Protein AF-A0A963RJH4-F1 (afdb_monomer)

Sequence (54 aa):
QVHDELVFELPEGDVAAASPVIEQVMAEAARPAVTLDVPLGVEIGTGDSWDAAH

Foldseek 3Di:
DPDLDDDDDDDPVCCVVVVVVVQVCVQCVCPPVDDDPDTDGDDFADDPDPVRRD

pLDDT: mean 93.5, std 7.0, range [57.5, 98.06]

Structure (mmCIF, N/CA/C/O backbone):
data_AF-A0A963RJH4-F1
#
_entry.id   AF-A0A963RJH4-F1
#
loop_
_atom_site.group_PDB
_atom_site.id
_atom_site.type_symbol
_atom_site.label_atom_id
_atom_site.label_alt_id
_atom_site.label_comp_id
_atom_site.label_asym_id
_atom_site.label_entity_id
_atom_site.label_seq_id
_atom_site.pdbx_PDB_ins_code
_atom_site.Cartn_x
_atom_site.Cartn_y
_atom_site.Cartn_z
_atom_site.occupancy
_atom_site.B_iso_or_equiv
_atom_site.auth_seq_id
_atom_site.auth_comp_id
_atom_site.auth_asym_id
_atom_site.auth_atom_id
_atom_site.pdbx_PDB_model_num
ATOM 1 N N . GLN A 1 1 ? 12.974 1.110 11.514 1.00 57.50 1 GLN A N 1
ATOM 2 C CA . GLN A 1 1 ? 13.266 0.172 10.417 1.00 57.50 1 GLN A CA 1
ATOM 3 C C . GLN A 1 1 ? 14.017 -0.990 11.024 1.00 57.50 1 GLN A C 1
A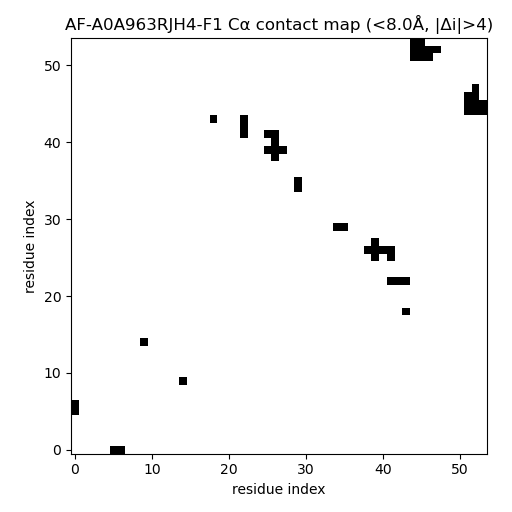TOM 5 O O . GLN A 1 1 ? 15.033 -0.767 11.679 1.00 57.50 1 GLN A O 1
ATOM 10 N N . VAL A 1 2 ? 13.458 -2.185 10.900 1.00 68.06 2 VAL A N 1
ATOM 11 C CA . VAL A 1 2 ? 14.112 -3.428 11.298 1.00 68.06 2 VAL A CA 1
ATOM 12 C C . VAL A 1 2 ? 14.101 -4.297 10.049 1.00 68.06 2 VAL A C 1
ATOM 14 O O . VAL A 1 2 ? 13.031 -4.658 9.591 1.00 68.06 2 VAL A O 1
ATOM 17 N N . HIS A 1 3 ? 15.276 -4.572 9.480 1.00 85.69 3 HIS A N 1
ATOM 18 C CA . HIS A 1 3 ? 15.470 -5.435 8.304 1.00 85.69 3 HIS A CA 1
ATOM 19 C C . HIS A 1 3 ? 14.657 -5.050 7.055 1.00 85.69 3 HIS A C 1
ATOM 21 O O . HIS A 1 3 ? 15.169 -4.312 6.218 1.00 85.69 3 HIS A O 1
ATOM 27 N N . ASP A 1 4 ? 13.441 -5.552 6.911 1.00 88.75 4 ASP A N 1
ATOM 28 C CA . ASP A 1 4 ? 12.520 -5.403 5.784 1.00 88.75 4 ASP A CA 1
ATOM 29 C C . ASP A 1 4 ? 11.215 -4.677 6.166 1.00 88.75 4 ASP A C 1
ATOM 31 O O . ASP A 1 4 ? 10.378 -4.427 5.304 1.00 88.75 4 ASP A O 1
ATOM 35 N N . GLU A 1 5 ? 11.080 -4.237 7.423 1.00 91.75 5 GLU A N 1
ATOM 36 C CA . GLU A 1 5 ? 9.862 -3.613 7.950 1.00 91.75 5 GLU A CA 1
ATOM 37 C C . GLU A 1 5 ? 9.997 -2.092 8.175 1.00 91.75 5 GLU A C 1
ATOM 39 O O . GLU A 1 5 ? 10.987 -1.582 8.736 1.00 91.75 5 GLU A O 1
ATOM 44 N N . LEU A 1 6 ? 8.948 -1.359 7.782 1.00 93.44 6 LEU A N 1
ATOM 45 C CA . LEU A 1 6 ? 8.719 0.046 8.122 1.00 93.44 6 LEU A CA 1
ATOM 46 C C . LEU A 1 6 ? 7.502 0.165 9.050 1.00 93.44 6 LEU A C 1
ATOM 48 O O . LEU A 1 6 ? 6.418 -0.285 8.705 1.00 93.44 6 LEU A O 1
ATOM 52 N N . VAL A 1 7 ? 7.684 0.827 10.196 1.00 93.19 7 VAL A N 1
ATOM 53 C CA . VAL A 1 7 ? 6.622 1.082 11.183 1.00 93.19 7 VAL A CA 1
ATOM 54 C C . VAL A 1 7 ? 6.217 2.549 11.113 1.00 93.19 7 VAL A C 1
ATOM 56 O O . VAL A 1 7 ? 7.082 3.431 11.105 1.00 93.19 7 VAL A O 1
ATOM 59 N N . PHE A 1 8 ? 4.910 2.801 11.089 1.00 94.12 8 PHE A N 1
ATOM 60 C CA . PHE A 1 8 ? 4.315 4.134 11.051 1.00 94.12 8 PHE A CA 1
ATOM 61 C C . PHE A 1 8 ? 3.348 4.309 12.223 1.00 94.12 8 PHE A C 1
ATOM 63 O O . PHE A 1 8 ? 2.611 3.388 12.563 1.00 94.12 8 PHE A O 1
ATOM 70 N N . GLU A 1 9 ? 3.318 5.507 12.804 1.00 95.31 9 GLU A N 1
ATOM 71 C CA . GLU A 1 9 ? 2.291 5.922 13.763 1.00 95.31 9 GLU A CA 1
ATOM 72 C C . GLU A 1 9 ? 1.407 6.981 13.103 1.00 95.31 9 GLU A C 1
ATOM 74 O O . GLU A 1 9 ? 1.907 7.965 12.551 1.00 95.31 9 GLU A O 1
ATOM 79 N N . LEU A 1 10 ? 0.094 6.773 13.138 1.00 95.75 10 LEU A N 1
ATOM 80 C CA . LEU A 1 10 ? -0.894 7.647 12.513 1.00 95.75 10 LEU A CA 1
ATOM 81 C C . LEU A 1 10 ? -2.251 7.536 13.226 1.00 95.75 10 LEU A C 1
ATOM 83 O O . LEU A 1 10 ? -2.500 6.538 13.904 1.00 95.75 10 LEU A O 1
ATOM 87 N N . PRO A 1 11 ? -3.142 8.535 13.088 1.00 96.94 11 PRO A N 1
ATOM 88 C CA . PRO A 1 11 ? -4.511 8.432 13.583 1.00 96.94 11 PRO A CA 1
ATOM 89 C C . PRO A 1 11 ? -5.258 7.248 12.958 1.00 96.94 11 PRO A C 1
ATOM 91 O O . PRO A 1 11 ? -5.161 7.014 11.756 1.00 96.94 11 PRO A O 1
ATOM 94 N N . GLU A 1 12 ? -6.082 6.557 13.751 1.00 95.06 12 GLU A N 1
ATOM 95 C CA . GLU A 1 12 ? -6.862 5.391 13.298 1.00 95.06 12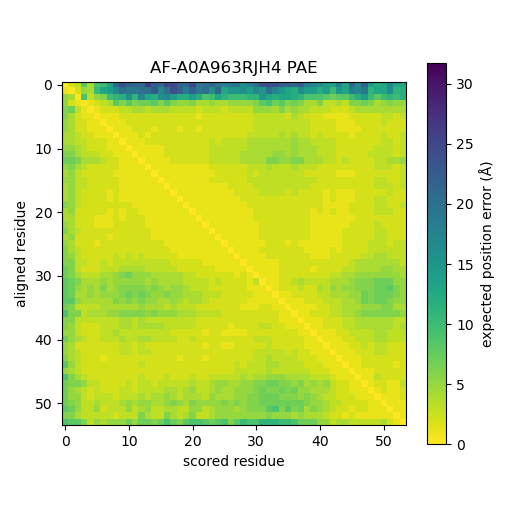 GLU A CA 1
ATOM 96 C C . GLU A 1 12 ? -7.732 5.707 12.067 1.00 95.06 12 GLU A C 1
ATOM 98 O O . GLU A 1 12 ? -7.815 4.918 11.127 1.00 95.06 12 GLU A O 1
ATOM 103 N N . GLY A 1 13 ? -8.320 6.908 12.025 1.00 97.44 13 GLY A N 1
ATOM 104 C CA . GLY A 1 13 ? -9.143 7.360 10.899 1.00 97.44 13 GLY A CA 1
ATOM 105 C C . GLY A 1 13 ? -8.387 7.517 9.574 1.00 97.44 13 GLY A C 1
ATOM 106 O O . GLY A 1 13 ? -9.015 7.477 8.517 1.00 97.44 13 GLY A O 1
ATOM 107 N N . ASP A 1 14 ? -7.060 7.649 9.617 1.00 97.75 14 ASP A N 1
ATOM 108 C CA . ASP A 1 14 ? -6.221 7.834 8.431 1.00 97.75 14 ASP A CA 1
ATOM 109 C C . ASP A 1 14 ? -5.684 6.507 7.879 1.00 97.75 14 ASP A C 1
ATOM 111 O O . ASP A 1 14 ? -5.216 6.469 6.741 1.00 97.75 14 ASP A O 1
ATOM 115 N N . VAL A 1 15 ? -5.790 5.404 8.634 1.00 96.62 15 VAL A N 1
ATOM 116 C CA . VAL A 1 15 ? -5.242 4.087 8.263 1.00 96.62 15 VAL A CA 1
ATOM 117 C C . VAL A 1 15 ? -5.738 3.650 6.888 1.00 96.62 15 VAL A C 1
ATOM 119 O O . VAL A 1 15 ? -4.936 3.395 5.994 1.00 96.62 15 VAL A O 1
ATOM 122 N N . ALA A 1 16 ? -7.055 3.668 6.668 1.00 97.12 16 ALA A N 1
ATOM 123 C CA . ALA A 1 16 ? -7.648 3.231 5.405 1.00 97.12 16 ALA A CA 1
ATOM 124 C C . ALA A 1 16 ? -7.185 4.058 4.188 1.00 97.12 16 ALA A C 1
ATOM 126 O O . ALA A 1 16 ? -7.145 3.542 3.072 1.00 97.12 16 ALA A O 1
ATOM 127 N N . ALA A 1 17 ? -6.840 5.333 4.391 1.00 97.88 17 ALA A N 1
ATOM 128 C CA . ALA A 1 17 ? -6.347 6.206 3.330 1.00 97.88 17 ALA A CA 1
ATOM 129 C C . ALA A 1 17 ? -4.830 6.071 3.122 1.00 97.88 17 ALA A C 1
ATOM 131 O O . ALA A 1 17 ? -4.355 6.165 1.991 1.00 97.88 17 ALA A O 1
ATOM 132 N N . ALA A 1 18 ? -4.073 5.845 4.197 1.00 97.56 18 ALA A N 1
ATOM 133 C CA . ALA A 1 18 ? -2.620 5.744 4.165 1.00 97.56 18 ALA A CA 1
ATOM 134 C C . ALA A 1 18 ? -2.135 4.393 3.623 1.00 97.56 18 ALA A C 1
ATOM 136 O O . ALA A 1 18 ? -1.199 4.372 2.824 1.00 97.56 18 ALA A O 1
ATOM 137 N N . SER A 1 19 ? -2.780 3.283 4.002 1.00 97.06 19 SER A N 1
ATOM 138 C CA . SER A 1 19 ? -2.382 1.924 3.606 1.00 97.06 19 SER A CA 1
ATOM 139 C C . SER A 1 19 ? -2.132 1.754 2.099 1.00 97.06 19 SER A C 1
ATOM 141 O O . SER A 1 19 ? -1.022 1.350 1.753 1.00 97.06 19 SER A O 1
ATOM 143 N N . PRO A 1 20 ? -3.059 2.112 1.181 1.00 97.75 20 PRO A N 1
ATOM 144 C CA . PRO A 1 20 ? -2.823 1.919 -0.254 1.00 97.75 20 PRO A CA 1
ATOM 145 C C . PRO A 1 20 ? -1.692 2.800 -0.804 1.00 97.75 20 PRO A C 1
ATOM 147 O O . PRO A 1 20 ? -1.005 2.415 -1.747 1.00 97.75 20 PRO A O 1
ATOM 150 N N . VAL A 1 21 ? -1.472 3.983 -0.217 1.00 98.06 21 VAL A N 1
ATOM 151 C CA . VAL A 1 21 ? -0.382 4.879 -0.629 1.00 98.06 21 VAL A CA 1
ATOM 152 C C . VAL A 1 21 ? 0.964 4.298 -0.211 1.00 98.06 21 VAL A C 1
ATOM 154 O O . VAL A 1 21 ? 1.894 4.276 -1.015 1.00 98.06 21 VAL A O 1
ATOM 157 N N . ILE A 1 22 ? 1.068 3.818 1.029 1.00 97.56 22 ILE A N 1
ATOM 158 C CA . ILE A 1 22 ? 2.288 3.201 1.560 1.00 97.56 22 ILE A CA 1
ATOM 159 C C . ILE A 1 22 ? 2.636 1.957 0.742 1.00 97.56 22 ILE A C 1
ATOM 161 O O . ILE A 1 22 ? 3.769 1.839 0.277 1.00 97.56 22 ILE A O 1
ATOM 165 N N . GLU A 1 23 ? 1.656 1.083 0.505 1.00 97.44 23 GLU A N 1
ATOM 166 C CA . GLU A 1 23 ? 1.827 -0.133 -0.290 1.00 97.44 23 GLU A CA 1
ATOM 167 C C . GLU A 1 23 ? 2.358 0.186 -1.693 1.00 97.44 23 GLU A C 1
ATOM 169 O O . GLU A 1 23 ? 3.394 -0.346 -2.097 1.00 97.44 23 GLU A O 1
ATOM 174 N N . GLN A 1 24 ? 1.711 1.114 -2.409 1.00 97.25 24 GLN A N 1
ATOM 175 C CA . GLN A 1 24 ? 2.131 1.490 -3.757 1.00 97.25 24 GLN A CA 1
ATOM 176 C C . GLN A 1 24 ? 3.550 2.071 -3.768 1.00 97.25 24 GLN A C 1
ATOM 178 O O . GLN A 1 24 ? 4.388 1.654 -4.569 1.00 97.25 24 GLN A O 1
ATOM 183 N N . VAL A 1 25 ? 3.837 3.025 -2.879 1.00 97.25 25 VAL A N 1
ATOM 184 C CA . VAL A 1 25 ? 5.151 3.679 -2.822 1.00 97.25 25 VAL A CA 1
ATOM 185 C C . VAL A 1 25 ? 6.252 2.659 -2.536 1.00 97.25 25 VAL A C 1
ATOM 187 O O . VAL A 1 25 ? 7.310 2.717 -3.161 1.00 97.25 25 VAL A O 1
ATOM 190 N N . MET A 1 26 ? 6.011 1.709 -1.631 1.00 96.81 26 MET A N 1
ATOM 191 C CA . MET A 1 26 ? 6.982 0.668 -1.300 1.00 96.81 26 MET A CA 1
ATOM 192 C C . MET A 1 26 ? 7.160 -0.339 -2.444 1.00 96.81 26 MET A C 1
ATOM 194 O O . MET A 1 26 ? 8.296 -0.672 -2.783 1.00 96.81 26 MET A O 1
ATOM 198 N N . ALA A 1 27 ? 6.074 -0.759 -3.097 1.00 96.94 27 ALA A N 1
ATOM 199 C CA . ALA A 1 27 ? 6.127 -1.678 -4.233 1.00 96.94 27 ALA A CA 1
ATOM 200 C C . ALA A 1 27 ? 6.8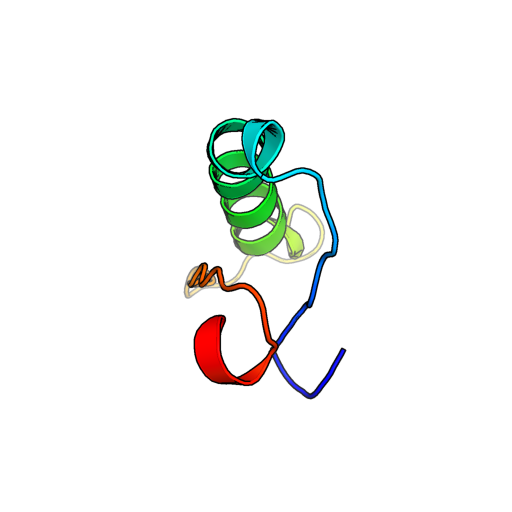75 -1.078 -5.441 1.00 96.94 27 ALA A C 1
ATOM 202 O O . ALA A 1 27 ? 7.532 -1.791 -6.206 1.00 96.94 27 ALA A O 1
ATOM 203 N N . GLU A 1 28 ? 6.815 0.247 -5.603 1.00 96.94 28 GLU A N 1
ATOM 204 C CA . GLU A 1 28 ? 7.436 0.982 -6.708 1.00 96.94 28 GLU A CA 1
ATOM 205 C C . GLU A 1 28 ? 8.800 1.600 -6.356 1.00 96.94 28 GLU A C 1
ATOM 207 O O . GLU A 1 28 ? 9.446 2.168 -7.236 1.00 96.94 28 GLU A O 1
ATOM 212 N N . ALA A 1 29 ? 9.284 1.449 -5.118 1.00 96.12 29 ALA A N 1
ATOM 213 C CA . ALA A 1 29 ? 10.422 2.197 -4.570 1.00 96.12 29 ALA A CA 1
ATOM 214 C C . ALA A 1 29 ? 11.731 2.086 -5.376 1.00 96.12 29 ALA A C 1
ATOM 216 O O . ALA A 1 29 ? 12.552 3.003 -5.364 1.00 96.12 29 ALA A O 1
ATOM 217 N N . ALA A 1 30 ? 11.942 0.977 -6.092 1.00 95.94 30 ALA A N 1
ATOM 218 C CA . ALA A 1 30 ? 13.123 0.794 -6.937 1.00 95.94 30 ALA A CA 1
ATOM 219 C C . ALA A 1 30 ? 13.084 1.636 -8.231 1.00 95.94 30 ALA A C 1
ATOM 221 O O . ALA A 1 30 ? 14.125 1.885 -8.846 1.00 95.94 30 ALA A O 1
ATOM 222 N N . ARG A 1 31 ? 11.904 2.086 -8.671 1.00 95.19 31 ARG A N 1
ATOM 223 C CA . ARG A 1 31 ? 11.707 2.740 -9.969 1.00 95.19 31 ARG A CA 1
ATOM 224 C C . ARG A 1 31 ? 11.886 4.262 -9.890 1.00 95.19 31 ARG A C 1
ATOM 226 O O . ARG A 1 31 ? 11.570 4.874 -8.876 1.00 95.19 31 ARG A O 1
ATOM 233 N N . PRO A 1 32 ? 12.359 4.904 -10.977 1.00 94.31 32 PRO A N 1
ATOM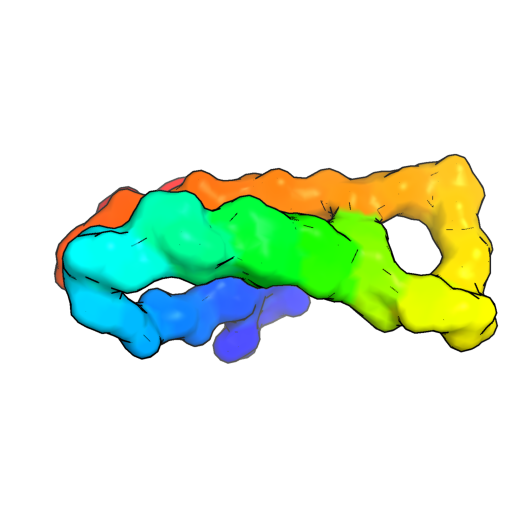 234 C CA . PRO A 1 32 ? 12.831 4.311 -12.236 1.00 94.31 32 PRO A CA 1
ATOM 235 C C . PRO A 1 32 ? 14.309 3.885 -12.192 1.00 94.31 32 PRO A C 1
ATOM 237 O O . PRO A 1 32 ? 14.834 3.430 -13.204 1.00 94.31 32 PRO A O 1
ATOM 240 N N . ALA A 1 33 ? 14.989 4.069 -11.055 1.00 97.12 33 ALA A N 1
ATOM 241 C CA . ALA A 1 33 ? 16.432 3.874 -10.934 1.00 97.12 33 ALA A CA 1
ATOM 242 C C . ALA A 1 33 ? 16.869 2.436 -11.260 1.00 97.12 33 ALA A C 1
ATOM 244 O O . ALA A 1 33 ? 17.896 2.235 -11.905 1.00 97.12 33 ALA A O 1
ATOM 245 N N . VAL A 1 34 ? 16.079 1.447 -10.839 1.00 96.19 34 VAL A N 1
ATOM 246 C CA . VAL A 1 34 ? 16.303 0.023 -11.081 1.00 96.19 34 VAL A CA 1
ATOM 247 C C . VAL A 1 34 ? 14.977 -0.640 -11.451 1.00 96.19 34 VAL A C 1
ATOM 249 O O . VAL A 1 34 ? 13.956 -0.454 -10.791 1.00 96.19 34 VAL A O 1
ATOM 252 N N . THR A 1 35 ? 14.991 -1.445 -12.515 1.00 95.62 35 THR A N 1
ATOM 253 C CA . THR A 1 35 ? 13.877 -2.343 -12.844 1.00 95.62 35 THR A CA 1
ATOM 254 C C . THR A 1 35 ? 14.206 -3.728 -12.309 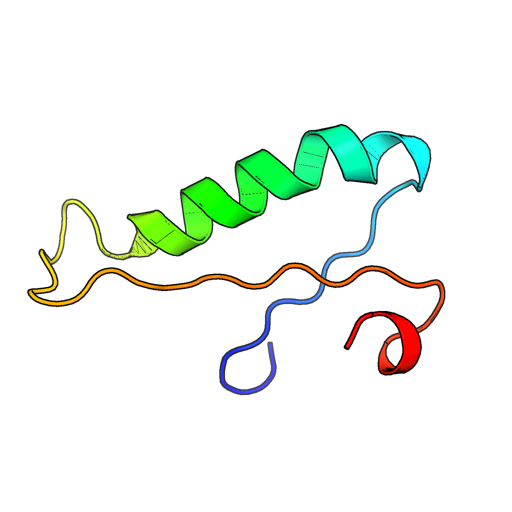1.00 95.62 35 THR A C 1
ATOM 256 O O . THR A 1 35 ? 15.226 -4.298 -12.683 1.00 95.62 35 THR A O 1
ATOM 259 N N . LEU A 1 36 ? 13.364 -4.244 -11.415 1.00 96.06 36 LEU A N 1
ATOM 260 C CA . LEU A 1 36 ? 13.490 -5.597 -10.883 1.00 96.06 36 LEU A CA 1
ATOM 261 C C . LEU A 1 36 ? 12.754 -6.577 -11.799 1.00 96.06 36 LEU A C 1
ATOM 263 O O . LEU A 1 36 ? 11.622 -6.302 -12.203 1.00 96.06 36 LEU A O 1
ATOM 267 N N . ASP A 1 37 ? 13.372 -7.724 -12.084 1.00 96.81 37 ASP A N 1
ATOM 268 C CA . ASP A 1 37 ? 12.729 -8.809 -12.842 1.00 96.81 37 ASP A CA 1
ATOM 269 C C . ASP A 1 37 ? 11.550 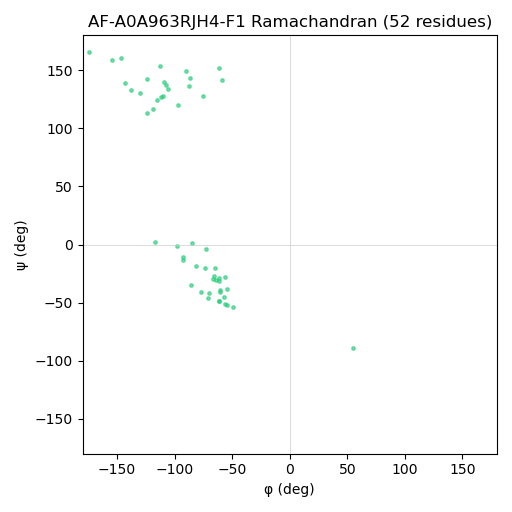-9.424 -12.068 1.00 96.81 37 ASP A C 1
ATOM 271 O O . ASP A 1 37 ? 10.595 -9.924 -12.662 1.00 96.81 37 ASP A O 1
ATOM 275 N N . VAL A 1 38 ? 11.605 -9.355 -10.734 1.00 96.12 38 VAL A N 1
ATOM 276 C CA . VAL A 1 38 ? 10.537 -9.770 -9.820 1.00 96.12 38 VAL A CA 1
ATOM 277 C C . VAL A 1 38 ? 10.026 -8.533 -9.068 1.00 96.12 38 VAL A C 1
ATOM 279 O O . VAL A 1 38 ? 10.837 -7.839 -8.452 1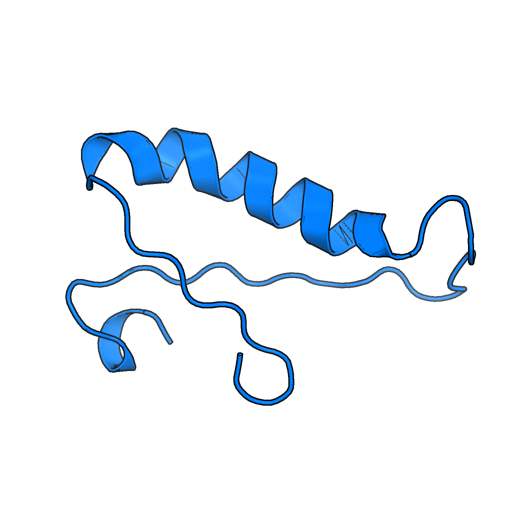.00 96.12 38 VAL A O 1
ATOM 282 N N . PRO A 1 39 ? 8.715 -8.223 -9.110 1.00 93.81 39 PRO A N 1
ATOM 283 C CA . PRO A 1 39 ? 8.142 -7.105 -8.360 1.00 93.81 39 PRO A CA 1
ATOM 284 C C . PRO A 1 39 ? 8.306 -7.262 -6.844 1.00 93.81 39 PRO A C 1
ATOM 286 O O . PRO A 1 39 ? 8.323 -8.382 -6.334 1.00 93.81 39 PRO A O 1
ATOM 289 N N . LEU A 1 40 ? 8.375 -6.141 -6.122 1.00 95.31 40 LEU A N 1
ATOM 290 C CA . LEU A 1 40 ? 8.335 -6.151 -4.661 1.00 95.31 40 LEU A CA 1
ATOM 291 C C . LEU A 1 40 ? 6.900 -6.414 -4.191 1.00 95.31 40 LEU A C 1
ATOM 293 O O . LEU A 1 40 ? 5.974 -5.729 -4.624 1.00 95.31 40 LEU A O 1
ATOM 297 N N . GLY A 1 41 ? 6.732 -7.400 -3.312 1.00 94.31 41 GLY A N 1
ATOM 298 C CA . GLY A 1 41 ? 5.509 -7.574 -2.533 1.00 94.31 41 GLY A CA 1
ATOM 299 C C . GLY A 1 41 ? 5.579 -6.734 -1.262 1.00 94.31 41 GLY A C 1
ATOM 300 O O . GLY A 1 41 ? 6.655 -6.602 -0.678 1.00 94.31 41 GLY A O 1
ATOM 301 N N . VAL A 1 42 ? 4.450 -6.162 -0.853 1.00 96.62 42 VAL A N 1
ATOM 302 C CA . VAL A 1 42 ? 4.329 -5.382 0.382 1.00 96.62 42 VAL A CA 1
ATOM 303 C C . VAL A 1 42 ? 3.128 -5.909 1.148 1.00 96.62 42 VAL A C 1
ATOM 305 O O . VAL A 1 42 ? 2.048 -6.057 0.582 1.00 96.62 42 VAL A O 1
ATOM 308 N N . GLU A 1 43 ? 3.327 -6.192 2.428 1.00 95.62 43 GLU A N 1
ATOM 309 C CA . GLU A 1 43 ? 2.260 -6.559 3.353 1.00 95.62 43 GLU A CA 1
ATOM 310 C C . GLU A 1 43 ? 2.052 -5.407 4.336 1.00 95.62 43 GLU A C 1
ATOM 312 O O . GLU A 1 43 ? 3.009 -4.761 4.768 1.00 95.62 43 GLU A O 1
ATOM 317 N N . ILE A 1 44 ? 0.789 -5.118 4.650 1.00 96.00 44 ILE A N 1
ATOM 318 C CA . ILE A 1 44 ? 0.405 -4.049 5.571 1.00 96.00 44 ILE A CA 1
ATOM 319 C C . ILE A 1 44 ? -0.342 -4.680 6.740 1.00 96.00 44 ILE A C 1
ATOM 321 O O . ILE A 1 44 ? -1.431 -5.225 6.559 1.00 96.00 44 ILE A O 1
ATOM 325 N N . GLY A 1 45 ? 0.232 -4.561 7.934 1.00 95.06 45 GLY A N 1
ATOM 326 C CA . GLY A 1 45 ? -0.420 -4.887 9.195 1.00 95.06 45 GLY A CA 1
ATOM 327 C C . GLY A 1 45 ? -0.654 -3.633 10.041 1.00 95.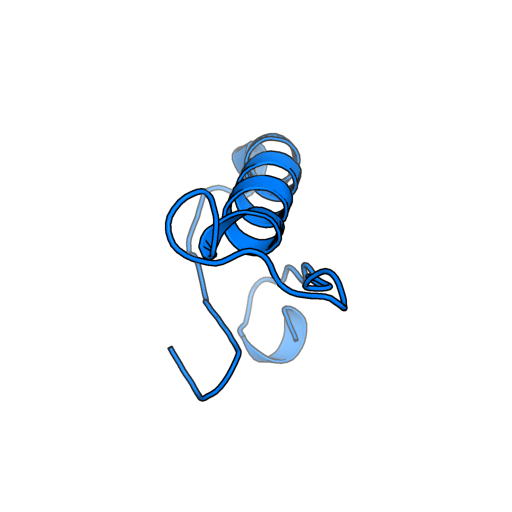06 45 GLY A C 1
ATOM 328 O O . GLY A 1 45 ? 0.006 -2.604 9.873 1.00 95.06 45 GLY A O 1
ATOM 329 N N . THR A 1 46 ? -1.667 -3.681 10.906 1.00 95.88 46 THR A N 1
ATOM 330 C CA . THR A 1 46 ? -2.101 -2.544 11.730 1.00 95.88 46 THR A CA 1
ATOM 331 C C . THR A 1 46 ? -2.537 -3.036 13.100 1.00 95.88 46 THR A C 1
ATOM 333 O O . THR A 1 46 ? -3.272 -4.017 13.183 1.00 95.88 46 THR A O 1
ATOM 336 N N . GLY A 1 47 ? -2.179 -2.319 14.159 1.00 95.00 47 GLY A N 1
ATOM 337 C 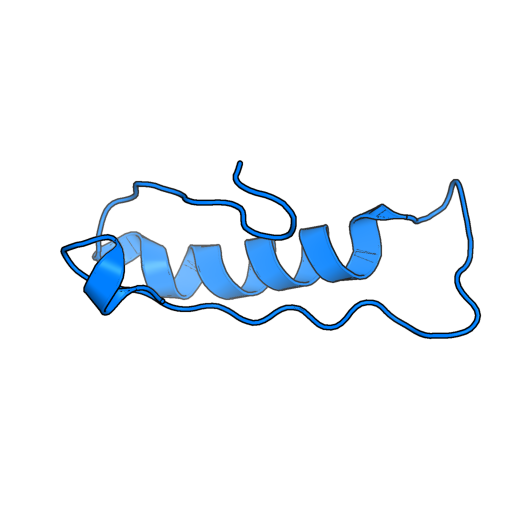CA . GLY A 1 47 ? -2.610 -2.649 15.510 1.00 95.00 47 GLY A CA 1
ATOM 338 C C . GLY A 1 47 ? -2.177 -1.599 16.525 1.00 95.00 47 GLY A C 1
ATOM 339 O O . GLY A 1 47 ? -1.301 -0.781 16.255 1.00 95.00 47 GLY A O 1
ATOM 340 N N . ASP A 1 48 ? -2.772 -1.656 17.716 1.00 93.75 48 ASP A N 1
ATOM 341 C CA . ASP A 1 48 ? -2.496 -0.724 18.825 1.00 93.75 48 ASP A CA 1
ATOM 342 C C . ASP A 1 48 ? -1.128 -0.953 19.494 1.00 93.75 48 ASP A C 1
ATOM 344 O O . ASP A 1 48 ? -0.727 -0.243 20.417 1.00 93.75 48 ASP A O 1
ATOM 348 N N . SER A 1 49 ? -0.412 -1.989 19.064 1.00 91.31 49 SER A N 1
ATOM 349 C CA . SER A 1 49 ? 0.946 -2.301 19.488 1.00 91.31 49 SER A CA 1
ATOM 350 C C . SER A 1 49 ? 1.702 -2.918 18.322 1.00 91.31 49 SER A C 1
ATOM 352 O O . SER A 1 49 ? 1.089 -3.443 17.396 1.00 91.31 49 SER A O 1
ATOM 354 N N . TRP A 1 50 ? 3.029 -2.895 18.393 1.00 85.12 50 TRP A N 1
ATOM 355 C CA . TRP A 1 50 ? 3.866 -3.458 17.337 1.00 85.12 50 TRP A CA 1
ATOM 356 C C . TRP A 1 50 ? 3.563 -4.942 17.081 1.00 85.12 50 TRP A C 1
ATOM 358 O O . TRP A 1 50 ? 3.353 -5.323 15.940 1.00 85.12 50 TRP A O 1
ATOM 368 N N . ASP A 1 51 ? 3.431 -5.749 18.136 1.00 88.94 51 ASP A N 1
ATOM 369 C CA . ASP A 1 51 ? 3.098 -7.180 18.029 1.00 88.94 51 ASP A CA 1
ATOM 370 C C . ASP A 1 51 ? 1.727 -7.427 17.377 1.00 88.94 51 ASP A C 1
ATOM 372 O O . ASP A 1 51 ? 1.542 -8.415 16.685 1.00 88.94 51 ASP A O 1
ATOM 376 N N . ALA A 1 52 ? 0.772 -6.510 17.562 1.00 88.06 52 ALA A N 1
ATOM 377 C CA . ALA A 1 52 ? -0.549 -6.603 16.939 1.00 88.06 52 ALA A CA 1
ATOM 378 C C . ALA A 1 52 ? -0.573 -6.112 15.481 1.00 88.06 52 ALA A C 1
ATOM 380 O O . ALA A 1 52 ? -1.532 -6.390 14.766 1.00 88.06 52 ALA A O 1
ATOM 381 N N . ALA A 1 53 ? 0.430 -5.332 15.073 1.00 88.69 53 ALA A N 1
ATOM 382 C CA . ALA A 1 53 ? 0.578 -4.820 13.716 1.00 88.69 53 ALA A CA 1
ATOM 383 C C . ALA A 1 53 ? 1.451 -5.720 12.827 1.00 88.69 53 ALA A C 1
ATOM 385 O O . ALA A 1 53 ? 1.505 -5.476 11.625 1.00 88.69 53 ALA A O 1
ATOM 386 N N . HIS A 1 54 ? 2.133 -6.703 13.414 1.00 83.19 54 HIS A N 1
ATOM 387 C CA . HIS A 1 54 ? 2.931 -7.711 12.721 1.00 83.19 54 HIS A CA 1
ATOM 388 C C . HIS A 1 54 ? 2.070 -8.942 12.406 1.00 83.19 54 HIS A C 1
ATOM 390 O O . HIS A 1 54 ? 2.219 -9.495 11.296 1.00 83.19 54 HIS A O 1
#

Secondary structure (DSSP, 8-state):
-BTTB------GGGHHHHHHHHHHHHHHTTTTT---SSPPP------SSHHHH-

Radius of gyration: 12.68 Å; Cα contacts (8 Å, |Δi|>4): 25; chains: 1; bounding box: 26×18×32 Å

Solvent-accessible surface area (backbone atoms only — not comparable to full-atom values): 3692 Å² total; per-residue (Å²): 118,59,100,92,48,81,85,86,87,74,62,78,89,48,45,83,68,45,50,63,53,52,41,51,52,61,41,45,60,54,56,87,88,44,87,65,98,64,80,57,84,71,86,88,63,69,53,100,40,70,83,59,22,106

Mean predicted aligned error: 3.39 Å